Protein AF-D7RXG1-F1 (afdb_monomer_lite)

pLDDT: mean 76.02, std 11.36, range [53.75, 90.38]

Radius of gyration: 57.99 Å; chains: 1; bounding box: 92×68×123 Å

Sequence (97 aa):
ALDDYFSALLGEEVEVTDLEHELDLLAQELSSVEPEPEPEPEPEPEPEPEPEPEPEPEPEPEPELQMQYAESDSYQFRENYAPQLEAPNLEDVQRLL

Structure (mmCIF, N/CA/C/O backbone):
data_AF-D7RXG1-F1
#
_entry.id   AF-D7RXG1-F1
#
loop_
_atom_site.group_PDB
_atom_site.id
_atom_site.type_symbol
_atom_site.label_atom_id
_atom_site.label_alt_id
_atom_site.label_comp_id
_atom_site.label_asym_id
_atom_site.label_entity_id
_atom_site.label_seq_id
_atom_site.pdbx_PDB_ins_code
_atom_site.Cartn_x
_atom_site.Cartn_y
_atom_site.Cartn_z
_atom_site.occupancy
_atom_site.B_iso_or_equiv
_atom_site.auth_seq_id
_atom_site.auth_comp_id
_atom_site.auth_asym_id
_atom_site.auth_atom_id
_atom_site.pdbx_PDB_model_num
ATOM 1 N N . ALA A 1 1 ? 19.790 22.895 -59.244 1.00 66.56 1 ALA A N 1
ATOM 2 C CA . ALA A 1 1 ? 18.899 21.731 -59.035 1.00 66.56 1 ALA A CA 1
ATOM 3 C C . ALA A 1 1 ? 19.344 21.024 -57.764 1.00 66.56 1 ALA A C 1
ATOM 5 O O . ALA A 1 1 ? 20.470 21.268 -57.346 1.00 66.56 1 ALA A O 1
ATOM 6 N N . LEU A 1 2 ? 18.496 20.203 -57.137 1.00 77.06 2 LEU A N 1
ATOM 7 C CA . LEU A 1 2 ? 18.891 19.398 -55.970 1.00 77.06 2 LEU A CA 1
ATOM 8 C C . LEU A 1 2 ? 20.195 18.632 -56.276 1.00 77.06 2 LEU A C 1
ATOM 10 O O . LEU A 1 2 ? 21.103 18.598 -55.458 1.00 77.06 2 LEU A O 1
ATOM 14 N N . ASP A 1 3 ? 20.323 18.165 -57.517 1.00 71.56 3 ASP A N 1
ATOM 15 C CA . ASP A 1 3 ? 21.467 17.414 -58.037 1.00 71.56 3 ASP A CA 1
ATOM 16 C C . ASP A 1 3 ? 22.817 18.156 -57.969 1.00 71.56 3 ASP A C 1
ATOM 18 O O . ASP A 1 3 ? 23.838 17.524 -57.715 1.00 71.56 3 ASP A O 1
ATOM 22 N N . ASP A 1 4 ? 22.847 19.488 -58.118 1.00 78.25 4 ASP A N 1
ATOM 23 C CA . ASP A 1 4 ? 24.089 20.279 -57.968 1.00 78.25 4 ASP A CA 1
ATOM 24 C C . ASP A 1 4 ? 24.515 20.382 -56.502 1.00 78.25 4 ASP A C 1
ATOM 26 O O . 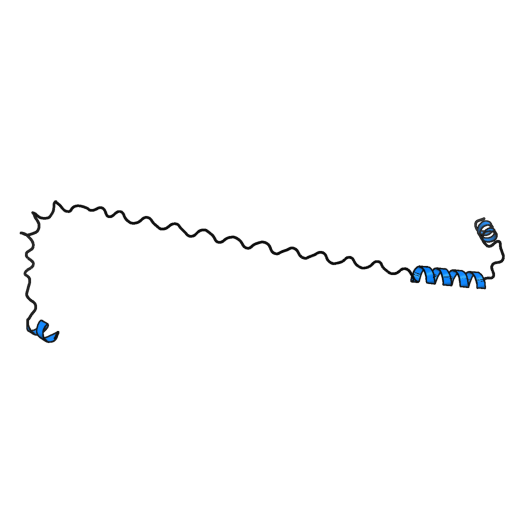ASP A 1 4 ? 25.702 20.407 -56.192 1.00 78.25 4 ASP A O 1
ATOM 30 N N . TYR A 1 5 ? 23.543 20.443 -55.589 1.00 81.06 5 TYR A N 1
ATOM 31 C CA . TYR A 1 5 ? 23.815 20.438 -54.155 1.00 81.06 5 TYR A CA 1
ATOM 32 C C . TYR A 1 5 ? 24.338 19.070 -53.716 1.00 81.06 5 TYR A C 1
ATOM 34 O O . TYR A 1 5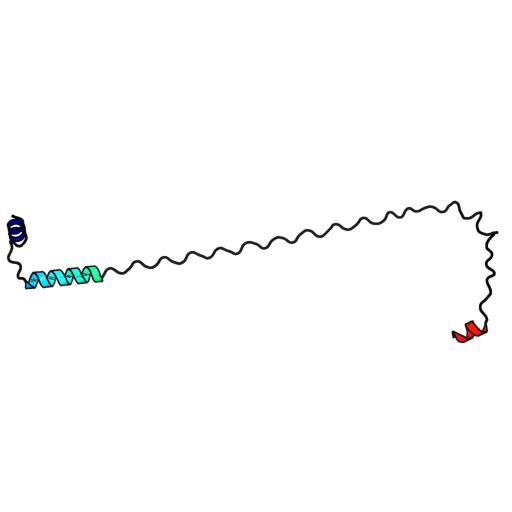 ? 25.334 19.012 -53.005 1.00 81.06 5 TYR A O 1
ATOM 42 N N . PHE A 1 6 ? 23.740 17.983 -54.213 1.00 70.88 6 PHE A N 1
ATOM 43 C CA . PHE A 1 6 ? 24.262 16.630 -54.007 1.00 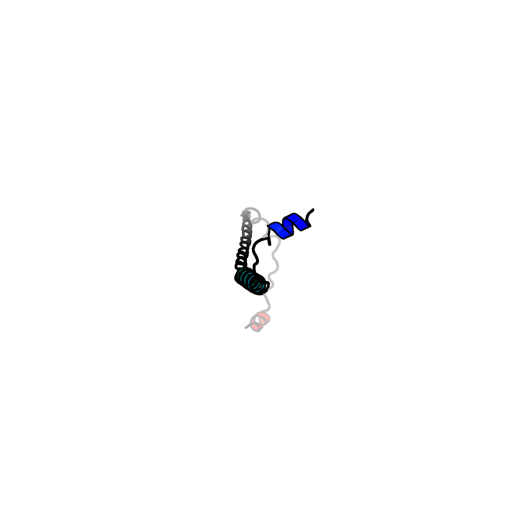70.88 6 PHE A CA 1
ATOM 44 C C . PHE A 1 6 ? 25.677 16.474 -54.569 1.00 70.88 6 PHE A C 1
ATOM 46 O O . PHE A 1 6 ? 26.541 15.949 -53.877 1.00 70.88 6 PHE A O 1
ATOM 53 N N . SER A 1 7 ? 25.943 16.999 -55.768 1.00 75.31 7 SER A N 1
ATOM 54 C CA . SER A 1 7 ? 27.267 16.921 -56.400 1.00 75.31 7 SER A CA 1
ATOM 55 C C . SER A 1 7 ? 28.326 17.790 -55.714 1.00 75.31 7 SER A C 1
ATOM 57 O O . SER A 1 7 ? 29.500 17.458 -55.779 1.00 75.31 7 SER A O 1
ATOM 59 N N . ALA A 1 8 ? 27.943 18.894 -55.064 1.00 75.69 8 ALA A N 1
ATOM 60 C CA . ALA A 1 8 ? 28.860 19.737 -54.294 1.00 75.69 8 ALA A CA 1
ATOM 61 C C . ALA A 1 8 ? 29.089 19.210 -52.868 1.00 75.69 8 ALA A C 1
ATOM 63 O O . ALA A 1 8 ? 30.180 19.370 -52.330 1.00 75.69 8 ALA A O 1
ATOM 64 N N . LEU A 1 9 ? 28.075 18.579 -52.266 1.00 72.94 9 LEU A N 1
ATOM 65 C CA . LEU A 1 9 ? 28.164 17.938 -50.953 1.00 72.94 9 LEU A CA 1
ATOM 66 C C . LEU A 1 9 ? 28.991 16.641 -51.014 1.00 72.94 9 LEU A C 1
ATOM 68 O O . LEU A 1 9 ? 29.781 16.396 -50.114 1.00 72.94 9 LEU A O 1
ATOM 72 N N . LEU A 1 10 ? 28.854 15.861 -52.095 1.00 69.31 10 LEU A N 1
ATOM 73 C CA . LEU A 1 10 ? 29.748 14.748 -52.461 1.00 69.31 10 LEU A CA 1
ATOM 74 C C . LEU A 1 10 ? 30.944 15.212 -53.325 1.00 69.31 10 LEU A C 1
ATOM 76 O O . LEU A 1 10 ? 31.613 14.396 -53.948 1.00 69.31 10 LEU A O 1
ATOM 80 N N . GLY A 1 11 ? 31.196 16.523 -53.421 1.00 61.06 11 GLY A N 1
ATOM 81 C CA . GLY A 1 11 ? 32.137 17.133 -54.376 1.00 61.06 11 GLY A CA 1
ATOM 82 C C . GLY A 1 11 ? 33.621 16.916 -54.082 1.00 61.06 11 GLY A C 1
ATOM 83 O O . GLY A 1 11 ? 34.473 17.499 -54.750 1.00 61.06 11 GLY A O 1
ATOM 84 N N . GLU A 1 12 ? 33.928 16.085 -53.098 1.00 64.88 12 GLU A N 1
ATOM 85 C CA . GLU A 1 12 ? 35.247 15.546 -52.817 1.00 64.88 12 GLU A CA 1
ATOM 86 C C . GLU A 1 12 ? 35.112 14.037 -53.028 1.00 64.88 12 GLU A C 1
ATOM 88 O O . GLU A 1 12 ? 34.187 13.431 -52.500 1.00 64.88 12 GLU A O 1
ATOM 93 N N . GLU A 1 13 ? 35.939 13.468 -53.902 1.00 63.16 13 GLU A N 1
ATOM 94 C CA . GLU A 1 13 ? 35.896 12.077 -54.370 1.00 63.16 13 GLU A CA 1
ATOM 95 C C . GLU A 1 13 ? 36.146 11.104 -53.205 1.00 63.16 13 GLU A C 1
ATOM 97 O O . GLU A 1 13 ? 37.228 10.550 -53.057 1.00 63.16 13 GLU A O 1
ATOM 102 N N . VAL A 1 14 ? 35.156 10.943 -52.330 1.00 61.56 14 VAL A N 1
ATOM 103 C CA . VAL A 1 14 ? 35.125 9.896 -51.316 1.00 61.56 14 VAL A CA 1
ATOM 104 C C . VAL A 1 14 ? 34.778 8.624 -52.075 1.00 61.56 14 VAL A C 1
ATOM 106 O O . VAL A 1 14 ? 33.695 8.516 -52.664 1.00 61.56 14 VAL A O 1
ATOM 109 N N . GLU A 1 15 ? 35.726 7.691 -52.148 1.00 65.44 15 GLU A N 1
ATOM 110 C CA . GLU A 1 15 ? 35.487 6.416 -52.809 1.00 65.44 15 GLU A CA 1
ATOM 111 C C . GLU A 1 15 ? 34.281 5.738 -52.142 1.00 65.44 15 GLU A C 1
ATOM 113 O O . GLU A 1 15 ? 34.074 5.828 -50.933 1.00 65.44 15 GLU A O 1
ATOM 118 N N . VAL A 1 16 ? 33.452 5.045 -52.927 1.00 64.94 16 VAL A N 1
ATOM 119 C CA . VAL A 1 16 ? 32.247 4.359 -52.416 1.00 64.94 16 VAL A CA 1
ATOM 120 C C . VAL A 1 16 ? 32.551 3.408 -51.249 1.00 64.94 16 VAL A C 1
ATOM 122 O O . VAL A 1 16 ? 31.688 3.158 -50.417 1.00 64.94 16 VAL A O 1
ATOM 125 N N . THR A 1 17 ? 33.793 2.932 -51.165 1.00 64.44 17 THR A N 1
ATOM 126 C CA . THR A 1 17 ? 34.337 2.103 -50.089 1.00 64.44 17 THR A CA 1
ATOM 127 C C . THR A 1 17 ? 34.498 2.846 -48.764 1.00 64.44 17 THR A C 1
ATOM 129 O O . THR A 1 17 ? 34.286 2.256 -47.707 1.00 64.44 17 THR A O 1
ATOM 132 N N . ASP A 1 18 ? 34.841 4.133 -48.802 1.00 76.75 18 ASP A N 1
ATOM 133 C CA . ASP A 1 18 ? 34.995 4.958 -47.602 1.00 76.75 18 ASP A CA 1
ATOM 134 C C . ASP A 1 18 ? 33.619 5.316 -47.017 1.00 76.75 18 ASP A C 1
ATOM 136 O O . ASP A 1 18 ? 33.429 5.275 -45.803 1.00 76.75 18 ASP A O 1
ATOM 140 N N . LEU A 1 19 ? 32.619 5.542 -47.880 1.00 77.81 19 LEU A N 1
ATOM 141 C CA . LEU A 1 19 ? 31.222 5.743 -47.468 1.00 77.81 19 LEU A CA 1
ATOM 142 C C . LEU A 1 19 ? 30.609 4.487 -46.835 1.00 77.81 19 LEU A C 1
ATOM 144 O O . LEU A 1 19 ? 29.872 4.586 -45.854 1.00 77.81 19 LEU A O 1
ATOM 148 N N . GLU A 1 20 ? 30.905 3.300 -47.371 1.00 79.31 20 GLU A N 1
ATOM 149 C CA . GLU A 1 20 ? 30.472 2.035 -46.764 1.00 79.31 20 GLU A CA 1
ATOM 150 C C . GLU A 1 20 ? 31.055 1.859 -45.354 1.00 79.31 20 GLU A C 1
ATOM 152 O O . GLU A 1 20 ? 30.355 1.396 -44.451 1.00 79.31 20 GLU A O 1
ATOM 157 N N . HIS A 1 21 ? 32.305 2.280 -45.141 1.00 82.62 21 HIS A N 1
ATOM 158 C CA . HIS A 1 21 ? 32.945 2.221 -43.831 1.00 82.62 21 HIS A CA 1
ATOM 159 C C . HIS A 1 21 ? 32.356 3.234 -42.836 1.00 82.62 21 HIS A C 1
ATOM 161 O O . HIS A 1 21 ? 32.125 2.889 -41.676 1.00 82.62 21 HIS A O 1
ATOM 167 N N . GLU A 1 22 ? 32.045 4.457 -43.276 1.00 84.94 22 GLU A N 1
ATOM 168 C CA . GLU A 1 22 ? 31.374 5.453 -42.427 1.00 84.94 22 GLU A CA 1
ATOM 169 C C . GLU A 1 22 ? 29.958 5.021 -42.013 1.00 84.94 22 GLU A C 1
ATOM 171 O O . GLU A 1 22 ? 29.548 5.253 -40.872 1.00 84.94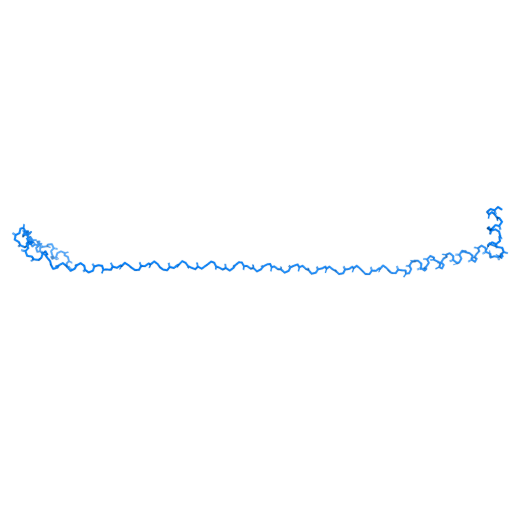 22 GLU A O 1
ATOM 176 N N . LEU A 1 23 ? 29.219 4.346 -42.900 1.00 86.38 23 LEU A N 1
ATOM 177 C CA . LEU A 1 23 ? 27.897 3.800 -42.576 1.00 86.38 23 LEU A CA 1
ATOM 178 C C . LEU A 1 23 ? 27.964 2.686 -41.523 1.00 86.38 23 LEU A C 1
ATOM 180 O O . LEU A 1 23 ? 27.097 2.631 -40.647 1.00 86.38 23 LEU A O 1
ATOM 184 N N . ASP A 1 24 ? 28.980 1.824 -41.584 1.00 86.25 24 ASP A N 1
ATOM 185 C CA . ASP A 1 24 ? 29.194 0.757 -40.599 1.00 86.25 24 ASP A CA 1
ATOM 186 C C . ASP A 1 24 ? 29.521 1.331 -39.209 1.00 86.25 24 ASP A C 1
ATOM 188 O O . ASP A 1 24 ? 28.942 0.916 -38.203 1.00 86.25 24 ASP A O 1
ATOM 192 N N . LEU A 1 25 ? 30.360 2.373 -39.154 1.00 85.31 25 LEU A N 1
ATOM 193 C CA . LEU A 1 25 ? 30.678 3.081 -37.909 1.00 85.31 25 LEU A CA 1
ATOM 194 C C . LEU A 1 25 ? 29.443 3.759 -37.290 1.00 85.31 25 LEU A C 1
ATOM 196 O O . LEU A 1 25 ? 29.235 3.664 -36.079 1.00 85.31 25 LEU A O 1
ATOM 200 N N . LEU A 1 26 ? 28.584 4.377 -38.107 1.00 86.88 26 LEU A N 1
ATOM 201 C CA . LEU A 1 26 ? 27.309 4.950 -37.652 1.00 86.88 26 LEU A CA 1
ATOM 202 C C . LEU A 1 26 ? 26.341 3.880 -37.129 1.00 86.88 26 LEU A C 1
ATOM 204 O O . LEU A 1 26 ? 25.663 4.087 -36.119 1.00 86.88 26 LEU A O 1
ATOM 208 N N . ALA A 1 27 ? 26.278 2.728 -37.800 1.00 86.69 27 ALA A N 1
ATOM 209 C CA . ALA A 1 27 ? 25.446 1.611 -37.367 1.00 86.69 27 ALA A CA 1
ATOM 210 C C . ALA A 1 27 ? 25.923 1.042 -36.019 1.00 86.69 27 ALA A C 1
ATOM 212 O O . ALA A 1 27 ? 25.103 0.761 -35.139 1.00 86.69 27 ALA A O 1
ATOM 213 N N . GLN A 1 28 ? 27.240 0.928 -35.832 1.00 84.56 28 GLN A N 1
ATOM 214 C CA . GLN A 1 28 ? 27.859 0.513 -34.574 1.00 84.56 28 GLN A CA 1
ATOM 215 C C . GLN A 1 28 ? 27.554 1.503 -33.438 1.00 84.56 28 GLN A C 1
ATOM 217 O O . GLN A 1 28 ? 27.215 1.075 -32.333 1.00 84.56 28 GLN A O 1
ATOM 222 N N . GLU A 1 29 ? 27.634 2.811 -33.702 1.00 86.25 29 GLU A N 1
ATOM 223 C CA . GLU A 1 29 ? 27.349 3.857 -32.713 1.00 86.25 29 GLU A CA 1
ATOM 224 C C . GLU A 1 29 ? 25.893 3.782 -32.229 1.00 86.25 29 GLU A C 1
ATOM 226 O O . GLU A 1 29 ? 25.647 3.733 -31.022 1.00 86.25 29 GLU A O 1
ATOM 231 N N . LEU A 1 30 ? 24.933 3.636 -33.149 1.00 83.56 30 LEU A N 1
ATOM 232 C CA . LEU A 1 30 ? 23.516 3.456 -32.804 1.00 83.56 30 LEU A CA 1
ATOM 233 C C . LEU A 1 30 ? 23.244 2.143 -32.061 1.00 83.56 30 LEU A C 1
ATOM 235 O O . LEU A 1 30 ? 22.410 2.109 -31.158 1.00 83.56 30 LEU A O 1
ATOM 239 N N . SER A 1 31 ? 23.953 1.069 -32.410 1.00 82.62 31 SER A N 1
ATOM 240 C CA . SER A 1 31 ? 23.830 -0.224 -31.728 1.00 82.62 31 SER A CA 1
ATOM 241 C C . SER A 1 31 ? 24.434 -0.224 -30.320 1.00 82.62 31 SER A C 1
ATOM 243 O O . SER A 1 31 ? 24.114 -1.115 -29.534 1.00 82.62 31 SER A O 1
ATOM 245 N N . SER A 1 32 ? 25.326 0.718 -30.008 1.00 82.25 32 SER A N 1
ATOM 246 C CA . SER A 1 32 ? 26.003 0.802 -28.708 1.00 82.25 32 SER A CA 1
ATOM 247 C C . SER A 1 32 ? 25.200 1.544 -27.635 1.00 82.25 32 SER A C 1
ATOM 249 O O . SER A 1 32 ? 25.602 1.554 -26.473 1.00 82.25 32 SER A O 1
ATOM 251 N N . VAL A 1 33 ? 24.065 2.146 -28.007 1.00 83.19 33 VAL A N 1
ATOM 252 C CA . VAL A 1 33 ? 23.153 2.801 -27.066 1.00 83.19 33 VAL A CA 1
ATOM 253 C C . VAL A 1 33 ? 22.463 1.724 -26.229 1.00 83.19 33 VAL A C 1
ATOM 255 O O . VAL A 1 33 ? 21.529 1.062 -26.682 1.00 83.19 33 VAL A O 1
ATOM 258 N N . GLU A 1 34 ? 22.958 1.523 -25.009 1.00 81.81 34 GLU A N 1
ATOM 259 C CA . GLU A 1 34 ? 22.317 0.657 -24.021 1.00 81.81 34 GLU A CA 1
ATOM 260 C C . GLU A 1 34 ? 20.918 1.214 -23.699 1.00 81.81 34 GLU A C 1
ATOM 262 O O . GLU A 1 34 ? 20.772 2.433 -23.546 1.00 81.81 34 GLU A O 1
ATOM 267 N N . PRO A 1 35 ? 19.871 0.371 -23.629 1.00 81.56 35 PRO A N 1
ATOM 268 C CA . PRO A 1 35 ? 18.570 0.828 -23.162 1.00 81.56 35 PRO A CA 1
ATOM 269 C C . PRO A 1 35 ? 18.694 1.366 -21.731 1.00 81.56 35 PRO A C 1
ATOM 271 O O . PRO A 1 35 ? 19.427 0.808 -20.916 1.00 81.56 35 PRO A O 1
ATOM 274 N N . GLU A 1 36 ? 17.968 2.443 -21.416 1.00 84.44 36 GLU A N 1
ATOM 275 C CA . GLU A 1 36 ? 17.863 2.902 -20.030 1.00 84.44 36 GLU A CA 1
ATOM 276 C C . GLU A 1 36 ? 17.333 1.755 -19.147 1.00 84.44 36 GLU A C 1
ATOM 278 O O . GLU A 1 36 ? 16.473 0.988 -19.598 1.00 84.44 36 GLU A O 1
ATOM 283 N N . PRO A 1 37 ? 17.837 1.604 -17.907 1.00 85.25 37 PRO A N 1
ATOM 284 C CA . PRO A 1 37 ? 17.320 0.596 -16.994 1.00 85.25 37 PRO A CA 1
ATOM 285 C C . PRO A 1 37 ? 15.822 0.823 -16.762 1.00 85.25 37 PRO A C 1
ATOM 287 O O . PRO A 1 37 ? 15.376 1.964 -16.622 1.00 85.25 37 PRO A O 1
ATOM 290 N N . GLU A 1 38 ? 15.044 -0.263 -16.714 1.00 88.19 38 GLU A N 1
ATOM 291 C CA . GLU A 1 38 ? 13.629 -0.172 -16.352 1.00 88.19 38 GLU A CA 1
ATOM 292 C C . GLU A 1 38 ? 13.490 0.492 -14.969 1.00 88.19 38 GLU A C 1
ATOM 294 O O . GLU A 1 38 ? 14.295 0.212 -14.073 1.00 88.19 38 GLU A O 1
ATOM 299 N N . PRO A 1 39 ? 12.499 1.382 -14.775 1.00 86.56 39 PRO A N 1
ATOM 300 C CA . PRO A 1 39 ? 12.248 1.970 -13.468 1.00 86.56 39 PRO A CA 1
ATOM 301 C C . PRO A 1 39 ? 11.940 0.865 -12.450 1.00 86.56 39 PRO A C 1
ATOM 303 O O . PRO A 1 39 ? 11.192 -0.068 -12.744 1.00 86.56 39 PRO A O 1
ATOM 306 N N . GLU A 1 40 ? 12.514 0.974 -11.249 1.00 90.12 40 GLU A N 1
ATOM 307 C CA . GLU A 1 40 ? 12.200 0.050 -10.159 1.00 90.12 40 GLU A CA 1
ATOM 308 C C . GLU A 1 40 ? 10.690 0.081 -9.855 1.00 90.12 40 GLU A C 1
ATOM 310 O O . GLU A 1 40 ? 10.075 1.152 -9.911 1.00 90.12 40 GLU A O 1
ATOM 315 N N . PRO A 1 41 ? 10.069 -1.072 -9.542 1.00 87.94 41 PRO A N 1
ATOM 316 C CA . PRO A 1 41 ? 8.664 -1.110 -9.160 1.00 87.94 41 PRO A CA 1
ATOM 317 C C . PRO A 1 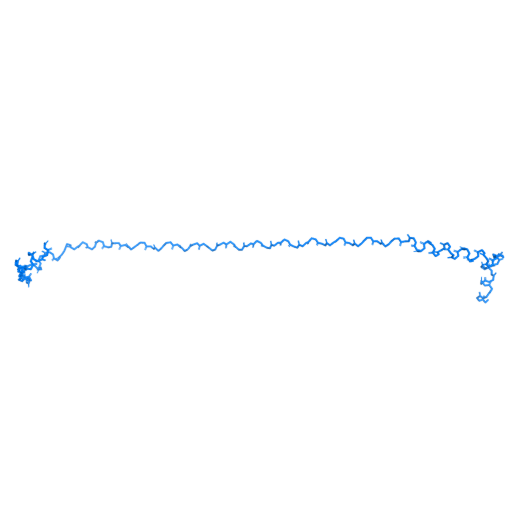41 ? 8.431 -0.261 -7.905 1.00 87.94 41 PRO A C 1
ATOM 319 O O . PRO A 1 41 ? 9.201 -0.329 -6.946 1.00 87.94 41 PRO A O 1
ATOM 322 N N . GLU A 1 42 ? 7.355 0.529 -7.905 1.00 89.81 42 GLU A N 1
ATOM 323 C CA . GLU A 1 42 ? 6.945 1.279 -6.718 1.00 89.81 42 GLU A CA 1
ATOM 324 C C . GLU A 1 42 ? 6.648 0.314 -5.552 1.00 89.81 42 GLU A C 1
ATOM 326 O O . GLU A 1 42 ? 6.116 -0.779 -5.780 1.00 89.81 42 GLU A O 1
ATOM 331 N N . PRO A 1 43 ? 6.986 0.687 -4.303 1.00 88.69 43 PRO A N 1
ATOM 332 C CA . PRO A 1 43 ? 6.662 -0.128 -3.140 1.00 88.69 43 PRO A CA 1
ATOM 333 C C . PRO A 1 43 ? 5.144 -0.316 -3.024 1.00 88.69 43 PRO A C 1
ATOM 335 O O . PRO A 1 43 ? 4.375 0.631 -3.199 1.00 88.69 43 PRO A O 1
ATOM 338 N N . GLU A 1 44 ? 4.714 -1.538 -2.706 1.00 90.12 44 GLU A N 1
ATOM 339 C CA . GLU A 1 44 ? 3.303 -1.814 -2.430 1.00 90.12 44 GLU A CA 1
ATOM 340 C C . GLU A 1 44 ? 2.816 -0.974 -1.231 1.00 90.12 44 GLU A C 1
ATOM 342 O O . GLU A 1 44 ? 3.575 -0.768 -0.277 1.00 90.12 44 GLU A O 1
ATOM 347 N N . PRO A 1 45 ? 1.565 -0.478 -1.258 1.00 89.25 45 PRO A N 1
ATOM 348 C CA . PRO A 1 45 ? 0.995 0.252 -0.133 1.00 89.25 45 PRO A CA 1
ATOM 349 C C . PRO A 1 45 ? 0.959 -0.632 1.119 1.00 89.25 45 PRO A C 1
ATOM 351 O O . PRO A 1 45 ? 0.578 -1.801 1.057 1.00 89.25 45 PRO A O 1
ATOM 354 N N . GLU A 1 46 ? 1.338 -0.063 2.266 1.00 90.38 46 GLU A N 1
ATOM 355 C CA . GLU A 1 46 ? 1.216 -0.752 3.551 1.00 90.38 46 GLU A CA 1
ATOM 356 C C . GLU A 1 46 ? -0.259 -1.096 3.841 1.00 90.38 46 GLU A C 1
ATOM 358 O O . GLU A 1 46 ? -1.153 -0.314 3.496 1.00 90.38 46 GLU A O 1
ATOM 363 N N . PRO A 1 47 ? -0.539 -2.257 4.464 1.00 89.25 47 PRO A N 1
ATOM 364 C CA . PRO A 1 47 ? -1.895 -2.627 4.849 1.00 89.25 47 PRO A CA 1
ATOM 365 C C . PRO A 1 47 ? -2.486 -1.592 5.814 1.00 89.25 47 PRO A C 1
ATOM 367 O O . PRO A 1 47 ? -1.814 -1.132 6.738 1.00 89.25 47 PRO A O 1
ATOM 370 N N . GLU A 1 48 ? -3.758 -1.241 5.613 1.00 89.75 48 GLU A N 1
ATOM 371 C CA . GLU A 1 48 ? -4.480 -0.372 6.543 1.00 89.75 48 GLU A CA 1
ATOM 372 C C . GLU A 1 48 ? -4.543 -1.012 7.944 1.00 89.75 48 GLU A C 1
ATOM 374 O O . GLU A 1 48 ? -4.674 -2.237 8.056 1.00 89.75 48 GLU A O 1
ATOM 379 N N . PRO A 1 49 ? -4.448 -0.211 9.024 1.00 88.94 49 PRO A N 1
ATOM 380 C CA . PRO A 1 49 ? -4.567 -0.719 10.385 1.00 88.94 49 PRO A CA 1
ATOM 381 C C . PRO A 1 49 ? -5.938 -1.370 10.600 1.00 88.94 49 PRO A C 1
ATOM 383 O O . PRO A 1 49 ? -6.965 -0.841 10.172 1.00 88.94 49 PRO A O 1
ATOM 386 N N . GLU A 1 50 ? -5.956 -2.511 11.292 1.00 89.81 50 GLU A N 1
ATOM 387 C CA . GLU A 1 50 ? -7.208 -3.155 11.687 1.00 89.81 50 GLU A CA 1
ATOM 388 C C . GLU A 1 50 ? -8.042 -2.214 12.582 1.00 89.81 50 GLU A C 1
ATOM 390 O O . GLU A 1 50 ? -7.474 -1.470 13.390 1.00 89.81 50 GLU A O 1
ATOM 395 N N . PRO A 1 51 ? -9.383 -2.224 12.451 1.00 88.75 51 PRO A N 1
ATOM 396 C CA . PRO A 1 51 ? -10.255 -1.423 13.301 1.00 88.75 51 PRO A CA 1
ATOM 397 C C . PRO A 1 51 ? -10.071 -1.801 14.776 1.00 88.75 51 PRO A C 1
ATOM 399 O O . PRO A 1 51 ? -9.986 -2.981 15.120 1.00 88.75 51 PRO A O 1
ATOM 402 N N . GLU A 1 52 ? -10.034 -0.796 15.654 1.00 89.25 52 GLU A N 1
ATOM 403 C CA . GLU A 1 52 ? -9.998 -1.032 17.097 1.00 89.25 52 GLU A CA 1
ATOM 404 C C . GLU A 1 52 ? -11.251 -1.808 17.549 1.00 89.25 52 GLU A C 1
ATOM 406 O O . GLU A 1 52 ? -12.344 -1.576 17.020 1.00 89.25 52 GLU A O 1
ATOM 411 N N . PRO A 1 53 ? -11.117 -2.733 18.519 1.00 87.81 53 PRO A N 1
ATOM 412 C CA . PRO A 1 53 ? -12.255 -3.461 19.063 1.00 87.81 53 PRO A CA 1
ATOM 413 C C . PRO A 1 53 ? -13.272 -2.491 19.674 1.00 87.81 53 PRO A C 1
ATOM 415 O O . PRO A 1 53 ? -12.905 -1.542 20.369 1.00 87.81 53 PRO A O 1
ATOM 418 N N . GLU A 1 54 ? -14.559 -2.743 19.430 1.00 89.25 54 GLU A N 1
ATOM 419 C CA . GLU A 1 54 ? -15.632 -1.965 20.049 1.00 89.25 54 GLU A CA 1
ATOM 420 C C . GLU A 1 54 ? -15.567 -2.070 21.586 1.00 89.25 54 GLU A C 1
ATOM 422 O O . GLU A 1 54 ? -15.221 -3.132 22.118 1.00 89.25 54 GLU A O 1
ATOM 427 N N . PRO A 1 55 ? -15.888 -0.985 22.317 1.00 87.69 55 PRO A N 1
ATOM 428 C CA . PRO A 1 55 ? -15.904 -1.001 23.774 1.00 87.69 55 PRO A CA 1
ATOM 429 C C . PRO A 1 55 ? -16.912 -2.030 24.296 1.00 87.69 55 PRO A C 1
ATOM 431 O O . PRO A 1 55 ? -18.028 -2.139 23.786 1.00 87.69 55 PRO A O 1
ATOM 434 N N . GLU A 1 56 ? -16.528 -2.769 25.340 1.00 88.62 56 GLU A N 1
ATOM 435 C CA . GLU A 1 56 ? -17.445 -3.689 26.012 1.00 88.62 56 GLU A CA 1
ATOM 436 C C . GLU A 1 56 ? -18.658 -2.931 26.587 1.00 88.62 56 GLU A C 1
ATOM 438 O O . GLU A 1 56 ? -18.516 -1.792 27.048 1.00 88.62 56 GLU A O 1
ATOM 443 N N . PRO A 1 57 ? -19.857 -3.542 26.568 1.00 86.81 57 PRO A N 1
ATOM 444 C CA . PRO A 1 57 ? -21.052 -2.939 27.146 1.00 86.81 57 PRO A CA 1
ATOM 445 C C . PRO A 1 57 ? -20.862 -2.671 28.644 1.00 86.81 57 PRO A C 1
ATOM 447 O O . PRO A 1 57 ? -20.315 -3.502 29.371 1.00 86.81 57 PRO A O 1
ATOM 450 N N . GLU A 1 58 ? -21.342 -1.517 29.116 1.00 87.62 58 GLU A N 1
ATOM 451 C CA . GLU A 1 58 ? -21.327 -1.195 30.544 1.00 87.62 58 GLU A CA 1
ATOM 452 C C . GLU A 1 58 ? -22.151 -2.223 31.345 1.00 87.62 58 GLU A C 1
ATOM 454 O O . GLU A 1 58 ? -23.196 -2.683 30.870 1.00 87.62 58 GLU A O 1
ATOM 459 N N . PRO A 1 59 ? -21.703 -2.592 32.560 1.00 85.31 59 PRO A N 1
ATOM 460 C CA . PRO A 1 59 ? -22.443 -3.509 33.416 1.00 85.31 59 PRO A CA 1
ATOM 461 C C . PRO A 1 59 ? -23.827 -2.941 33.753 1.00 85.31 59 PRO A C 1
ATOM 463 O O . PRO A 1 59 ? -23.971 -1.757 34.061 1.00 85.31 59 PRO A O 1
ATOM 466 N N . GLU A 1 60 ? -24.850 -3.798 33.717 1.00 86.50 60 GLU A N 1
ATOM 467 C CA . GLU A 1 60 ? -26.204 -3.415 34.117 1.00 86.50 60 GLU A CA 1
ATOM 468 C C . GLU A 1 60 ? -26.240 -2.954 35.588 1.00 86.50 60 GLU A C 1
ATOM 470 O O . GLU A 1 60 ? -25.511 -3.497 36.427 1.00 86.50 60 GLU A O 1
ATOM 475 N N . PRO A 1 61 ? -27.087 -1.964 35.928 1.00 84.62 61 PRO A N 1
ATOM 476 C CA . PRO A 1 61 ? -27.226 -1.491 37.299 1.00 84.62 61 PRO A CA 1
ATOM 477 C C . PRO A 1 61 ? -27.728 -2.613 38.215 1.00 84.62 61 PRO A C 1
ATOM 479 O O . PRO A 1 61 ? -28.688 -3.315 37.891 1.00 84.62 61 PRO A O 1
ATOM 482 N N . GLU A 1 62 ? -27.105 -2.758 39.387 1.00 82.69 62 GLU A N 1
ATOM 483 C CA . GLU A 1 62 ? -27.579 -3.699 40.400 1.00 82.69 62 GLU A CA 1
ATOM 484 C C . GLU A 1 62 ? -29.007 -3.337 40.849 1.00 82.69 62 GLU A C 1
ATOM 486 O O . GLU A 1 62 ? -29.334 -2.155 41.007 1.00 82.69 62 GLU A O 1
ATOM 491 N N . PRO A 1 63 ? -29.880 -4.334 41.076 1.00 80.50 63 PRO A N 1
ATOM 492 C CA . PRO A 1 63 ? -31.226 -4.079 41.560 1.00 80.50 63 PRO A CA 1
ATOM 493 C C . PRO A 1 63 ? -31.178 -3.435 42.949 1.00 80.50 63 PRO A C 1
ATOM 495 O O . PRO A 1 63 ? -30.627 -4.006 43.893 1.00 80.50 63 PRO A O 1
ATOM 498 N N . GLU A 1 64 ? -31.812 -2.269 43.101 1.00 76.94 64 GLU A N 1
ATOM 499 C CA . GLU A 1 64 ? -32.021 -1.669 44.415 1.00 76.94 64 GLU A CA 1
ATOM 500 C C . GLU A 1 64 ? -32.913 -2.596 45.245 1.00 76.94 64 GLU A C 1
ATOM 502 O O . GLU A 1 64 ? -34.122 -2.713 45.019 1.00 76.94 64 GLU A O 1
ATOM 507 N N . LEU A 1 65 ? -32.305 -3.272 46.222 1.00 77.19 65 LEU A N 1
ATOM 508 C CA . LEU A 1 65 ? -33.029 -3.999 47.253 1.00 77.19 65 LEU A CA 1
ATOM 509 C C . LEU A 1 65 ? -33.824 -2.981 48.071 1.00 77.19 65 LEU A C 1
ATOM 511 O O . LEU A 1 65 ? -33.343 -2.433 49.065 1.00 77.19 65 LEU A O 1
ATOM 515 N N . GLN A 1 66 ? -35.064 -2.730 47.653 1.00 69.69 66 GLN A N 1
ATOM 516 C CA . GLN A 1 66 ? -36.055 -2.092 48.499 1.00 69.69 66 GLN A CA 1
ATOM 517 C C . GLN A 1 66 ? -36.264 -3.030 49.683 1.00 69.69 66 GLN A C 1
ATOM 519 O O . GLN A 1 66 ? -37.015 -4.002 49.607 1.00 69.69 66 GLN A O 1
ATOM 524 N N . MET A 1 67 ? -35.537 -2.756 50.768 1.00 62.75 67 MET A N 1
ATOM 525 C CA . MET A 1 67 ? -35.793 -3.264 52.107 1.00 62.75 67 MET A CA 1
ATOM 526 C C . MET A 1 67 ? -37.194 -2.791 52.485 1.00 62.75 67 MET A C 1
ATOM 528 O O . MET A 1 67 ? -37.380 -1.782 53.162 1.00 62.75 67 MET A O 1
ATOM 532 N N . GLN A 1 68 ? -38.202 -3.479 51.961 1.00 55.75 68 GLN A N 1
ATOM 533 C CA . GLN A 1 68 ? -39.577 -3.310 52.358 1.00 55.75 68 GLN A CA 1
ATOM 534 C C . GLN A 1 68 ? -39.625 -3.916 53.752 1.00 55.75 68 GLN A C 1
ATOM 536 O O . GLN A 1 68 ? -39.772 -5.125 53.920 1.00 55.75 68 GLN A O 1
ATOM 541 N N . TYR A 1 69 ? -39.347 -3.070 54.746 1.00 57.78 69 TYR A N 1
ATOM 542 C CA . TYR A 1 69 ? -39.533 -3.373 56.151 1.00 57.78 69 TYR A CA 1
ATOM 543 C C . TYR A 1 69 ? -40.966 -3.873 56.288 1.00 57.78 69 TYR A C 1
ATOM 545 O O . TYR A 1 69 ? -41.911 -3.089 56.351 1.00 57.78 69 TYR A O 1
ATOM 553 N N . ALA A 1 70 ? -41.136 -5.191 56.299 1.00 61.19 70 ALA A N 1
ATOM 554 C CA . ALA A 1 70 ? -42.377 -5.842 56.660 1.00 61.19 70 ALA A CA 1
ATOM 555 C C . ALA A 1 70 ? -42.580 -5.695 58.178 1.00 61.19 70 ALA A C 1
ATOM 557 O O . ALA A 1 70 ? -42.786 -6.666 58.898 1.00 61.19 70 ALA A O 1
ATOM 558 N N . GLU A 1 71 ? -42.515 -4.468 58.689 1.00 59.12 71 GLU A N 1
ATOM 559 C CA . GLU A 1 71 ? -43.069 -4.090 59.979 1.00 59.12 71 GLU A CA 1
ATOM 560 C C . GLU A 1 71 ? -44.539 -3.735 59.763 1.00 59.12 71 GLU A C 1
ATOM 562 O O . GLU A 1 71 ? -44.929 -2.586 59.933 1.00 59.12 71 GLU A O 1
ATOM 567 N N . SER A 1 72 ? -45.370 -4.685 59.320 1.00 56.41 72 SER A N 1
ATOM 568 C CA . SER A 1 72 ? -46.835 -4.503 59.370 1.00 56.41 72 SER A CA 1
ATOM 569 C C . SER A 1 72 ? -47.663 -5.790 59.336 1.00 56.41 72 SER A C 1
ATOM 571 O O . SER A 1 72 ? -48.748 -5.783 59.904 1.00 56.41 72 SER A O 1
ATOM 573 N N . ASP A 1 73 ? -47.182 -6.916 58.795 1.00 56.12 73 ASP A N 1
ATOM 574 C CA . ASP A 1 73 ? -48.022 -8.132 58.687 1.00 56.12 73 ASP A CA 1
ATOM 575 C C . ASP A 1 73 ? -47.789 -9.198 59.775 1.00 56.12 73 ASP A C 1
ATOM 577 O O . ASP A 1 73 ? -48.302 -10.316 59.695 1.00 56.12 73 ASP A O 1
ATOM 581 N N . SER A 1 74 ? -47.071 -8.874 60.855 1.00 58.91 74 SER A N 1
ATOM 582 C CA . SER A 1 74 ? -46.814 -9.832 61.945 1.00 58.91 74 SER A CA 1
ATOM 583 C C . SER A 1 74 ? -47.900 -9.912 63.029 1.00 58.91 74 SER A C 1
ATOM 585 O O . SER A 1 74 ? -47.750 -10.707 63.955 1.00 58.91 74 SER A O 1
ATOM 587 N N . TYR A 1 75 ? -49.024 -9.189 62.914 1.00 55.28 75 TYR A N 1
ATOM 588 C CA . TYR A 1 75 ? -50.088 -9.226 63.937 1.00 55.28 75 TYR A CA 1
ATOM 589 C C . TYR A 1 75 ? -51.464 -9.713 63.475 1.00 55.28 75 TYR A C 1
ATOM 591 O O . TYR A 1 75 ? -52.399 -9.658 64.270 1.00 55.28 75 TYR A O 1
ATOM 599 N N . GLN A 1 76 ? -51.625 -10.224 62.249 1.00 58.16 76 GLN A N 1
ATOM 600 C CA . GLN A 1 76 ? -52.928 -10.762 61.809 1.00 58.16 76 GLN A CA 1
ATOM 601 C C . GLN A 1 76 ? -52.885 -12.152 61.156 1.00 58.16 76 GLN A C 1
ATOM 603 O O . GLN A 1 76 ? -53.939 -12.728 60.899 1.00 58.16 76 GLN A O 1
ATOM 608 N N . PHE A 1 77 ? -51.713 -12.756 60.937 1.00 53.75 77 PHE A N 1
ATOM 609 C CA . PHE A 1 77 ? -51.651 -14.003 60.162 1.00 53.75 77 PHE A CA 1
ATOM 610 C C . PHE A 1 77 ? -51.608 -15.311 60.979 1.00 53.75 77 PHE A C 1
ATOM 612 O O . PHE A 1 77 ? -51.733 -16.387 60.401 1.00 53.75 77 PHE A O 1
ATOM 619 N N . ARG A 1 78 ? -51.496 -15.286 62.316 1.00 58.66 78 ARG A N 1
ATOM 620 C CA . ARG A 1 78 ? -51.342 -16.534 63.101 1.00 58.66 78 ARG A CA 1
ATOM 621 C C . ARG A 1 78 ? -52.587 -17.079 63.801 1.00 58.66 78 ARG A C 1
ATOM 623 O O . ARG A 1 78 ? -52.456 -18.053 64.531 1.00 58.66 78 ARG A O 1
ATOM 630 N N . GLU A 1 79 ? -53.773 -16.521 63.562 1.00 56.03 79 GLU A N 1
ATOM 631 C CA . GLU A 1 79 ? -55.016 -17.101 64.109 1.00 56.03 79 GLU A CA 1
ATOM 632 C C . GLU A 1 79 ? -55.893 -17.813 63.065 1.00 56.03 79 GLU A C 1
ATOM 634 O O . GLU A 1 79 ? -56.725 -18.629 63.442 1.00 56.03 79 GLU A O 1
ATOM 639 N N . ASN A 1 80 ? -55.674 -17.600 61.759 1.00 60.72 80 ASN A N 1
ATOM 640 C CA . ASN A 1 80 ? -56.550 -18.155 60.709 1.00 60.72 80 ASN A CA 1
ATOM 641 C C . ASN A 1 80 ? -55.935 -19.266 59.844 1.00 60.72 80 ASN A C 1
ATOM 643 O O . ASN A 1 80 ? -56.639 -19.861 59.033 1.00 60.72 80 ASN A O 1
ATOM 647 N N . TYR A 1 81 ? -54.657 -19.597 60.033 1.00 61.00 81 TYR A N 1
ATOM 648 C CA . TYR A 1 81 ? -54.024 -20.742 59.379 1.00 61.00 81 TYR A CA 1
ATOM 649 C C . TYR A 1 81 ? -53.173 -21.504 60.390 1.00 61.00 81 TYR A C 1
ATOM 651 O O . TYR A 1 81 ? -51.959 -21.336 60.468 1.00 61.00 81 TYR A O 1
ATOM 659 N N . ALA A 1 82 ? -53.816 -22.376 61.160 1.00 58.25 82 ALA A N 1
ATOM 660 C CA . ALA A 1 82 ? -53.143 -23.574 61.632 1.00 58.25 82 ALA A CA 1
ATOM 661 C C . ALA A 1 82 ? -53.332 -24.642 60.542 1.00 58.25 82 ALA A C 1
ATOM 663 O O . ALA A 1 82 ? -54.359 -25.327 60.553 1.00 58.25 82 ALA A O 1
ATOM 664 N N . PRO A 1 83 ? -52.417 -24.794 59.558 1.00 59.84 83 PRO A N 1
ATOM 665 C CA . PRO A 1 83 ? -52.387 -26.042 58.818 1.00 59.84 83 PRO A CA 1
ATOM 666 C C . PRO A 1 83 ? -52.157 -27.128 59.867 1.00 59.84 83 PRO A C 1
ATOM 668 O O . PRO A 1 83 ? -51.232 -27.034 60.675 1.00 59.84 83 PRO A O 1
ATOM 671 N N . GLN A 1 84 ? -53.056 -28.105 59.925 1.00 59.06 84 GLN A N 1
ATOM 672 C CA . GLN A 1 84 ? -52.869 -29.295 60.741 1.00 59.06 84 GLN A CA 1
ATOM 673 C C . GLN A 1 84 ? -51.557 -29.921 60.262 1.00 59.06 84 GLN A C 1
ATOM 675 O O . GLN A 1 84 ? -51.515 -30.501 59.182 1.00 59.06 84 GLN A O 1
ATOM 680 N N . LEU A 1 85 ? -50.460 -29.695 60.991 1.00 62.19 85 LEU A N 1
ATOM 681 C CA . LEU A 1 85 ? -49.182 -30.337 60.719 1.00 62.19 85 LEU A CA 1
ATOM 682 C C . LEU A 1 85 ? -49.382 -31.816 61.036 1.00 62.19 85 LEU A C 1
ATOM 684 O O . LEU A 1 85 ? -49.204 -32.249 62.173 1.00 62.19 85 LEU A O 1
ATOM 688 N N . GLU A 1 86 ? -49.844 -32.570 60.047 1.00 67.00 86 GLU A N 1
ATOM 689 C CA . GLU A 1 86 ? -49.908 -34.016 60.126 1.00 67.00 86 GLU A CA 1
ATOM 690 C C . GLU A 1 86 ? -48.461 -34.504 60.135 1.00 67.00 86 GLU A C 1
ATOM 692 O O . GLU A 1 86 ? -47.720 -34.344 59.163 1.00 67.00 86 GLU A O 1
ATOM 697 N N . ALA A 1 87 ? -48.012 -34.976 61.298 1.00 72.69 87 ALA A N 1
ATOM 698 C CA . ALA A 1 87 ? -46.675 -35.524 61.427 1.00 72.69 87 ALA A CA 1
ATOM 699 C C . ALA A 1 87 ? -46.526 -36.671 60.410 1.00 72.69 87 ALA A C 1
ATOM 701 O O . ALA A 1 87 ? -47.433 -37.504 60.319 1.00 72.69 87 ALA A O 1
ATOM 702 N N . PRO A 1 88 ? -45.420 -36.728 59.643 1.00 75.19 88 PRO A N 1
ATOM 703 C CA . PRO A 1 88 ? -45.215 -37.804 58.683 1.00 75.19 88 PRO A CA 1
ATOM 704 C C . PRO A 1 88 ? -45.272 -39.155 59.402 1.00 75.19 88 PRO A C 1
ATOM 706 O O . PRO A 1 88 ? -44.844 -39.274 60.556 1.00 75.19 88 PRO A O 1
ATOM 709 N N . ASN A 1 89 ? -45.810 -40.174 58.729 1.00 77.19 89 ASN A N 1
ATOM 710 C CA . ASN A 1 89 ? -45.889 -41.509 59.303 1.00 77.19 89 ASN A CA 1
ATOM 711 C C . ASN A 1 89 ? -44.472 -41.993 59.669 1.00 77.19 89 ASN A C 1
ATOM 713 O O . ASN A 1 89 ? -43.534 -41.875 58.881 1.00 77.19 89 ASN A O 1
ATOM 717 N N . LEU A 1 90 ? -44.301 -42.522 60.883 1.00 76.88 90 LEU A N 1
ATOM 718 C CA . LEU A 1 90 ? -42.984 -42.927 61.383 1.00 76.88 90 LEU A CA 1
ATOM 719 C C . LEU A 1 90 ? -42.350 -44.060 60.560 1.00 76.88 90 LEU A C 1
ATOM 721 O O . LEU A 1 90 ? -41.124 -44.152 60.520 1.00 76.88 90 LEU A O 1
ATOM 725 N N . GLU A 1 91 ? -43.140 -44.890 59.877 1.00 78.69 91 GLU A N 1
ATOM 726 C CA . GLU A 1 91 ? -42.613 -45.901 58.952 1.00 78.69 91 GLU A CA 1
ATOM 727 C C . GLU A 1 91 ? -42.024 -45.269 57.690 1.00 78.69 91 GLU A C 1
ATOM 729 O O . GLU A 1 91 ? -41.011 -45.760 57.192 1.00 78.69 91 GLU A O 1
ATOM 734 N N . ASP A 1 92 ? -42.577 -44.151 57.213 1.00 78.62 92 ASP A N 1
ATOM 735 C CA . ASP A 1 92 ? -42.022 -43.426 56.064 1.00 78.62 92 ASP A CA 1
ATOM 736 C C . ASP A 1 92 ? -40.677 -42.775 56.411 1.00 78.62 92 ASP A C 1
ATOM 738 O O . ASP A 1 92 ? -39.768 -42.752 55.582 1.00 78.62 92 ASP A O 1
ATOM 742 N N . VAL A 1 93 ? -40.508 -42.321 57.658 1.00 79.06 93 VAL A N 1
ATOM 743 C CA . VAL A 1 93 ? -39.225 -41.791 58.151 1.00 79.06 93 VAL A CA 1
ATOM 744 C C . VAL A 1 93 ? -38.182 -42.904 58.287 1.00 79.06 93 VAL A C 1
ATOM 746 O O . VAL A 1 93 ? -37.028 -42.706 57.916 1.00 79.06 93 VAL A O 1
ATOM 749 N N . GLN A 1 94 ? -38.570 -44.089 58.773 1.00 72.50 94 GLN A N 1
ATOM 750 C CA . GLN A 1 94 ? -37.644 -45.223 58.885 1.00 72.50 94 GLN A CA 1
ATOM 751 C C . GLN A 1 94 ? -37.227 -45.802 57.531 1.00 72.50 94 GLN A C 1
ATOM 753 O O . GLN A 1 94 ? -36.122 -46.317 57.421 1.00 72.50 94 GLN A O 1
ATOM 758 N N . ARG A 1 95 ? -38.070 -45.704 56.495 1.00 79.00 95 ARG A N 1
ATOM 759 C CA . ARG A 1 95 ? -37.724 -46.141 55.128 1.00 79.00 95 ARG A CA 1
ATOM 760 C C . ARG A 1 95 ? -36.664 -45.277 54.442 1.00 79.00 95 ARG A C 1
ATOM 762 O O . ARG A 1 95 ? -36.172 -45.670 53.388 1.00 79.00 95 ARG A O 1
ATOM 769 N N . LEU A 1 96 ? -36.373 -44.098 54.986 1.00 74.88 96 LEU A N 1
ATOM 770 C CA . LEU A 1 96 ? -35.461 -43.115 54.399 1.00 74.88 96 LEU A CA 1
ATOM 771 C C . LEU A 1 96 ? -34.042 -43.163 54.997 1.00 74.88 96 LEU A C 1
ATOM 773 O O . LEU A 1 96 ? -33.167 -42.448 54.510 1.00 74.88 96 LEU A O 1
ATOM 777 N N . LEU A 1 97 ? -33.827 -43.987 56.030 1.00 70.75 97 LEU A N 1
ATOM 778 C CA . LEU A 1 97 ? -32.526 -44.318 56.626 1.0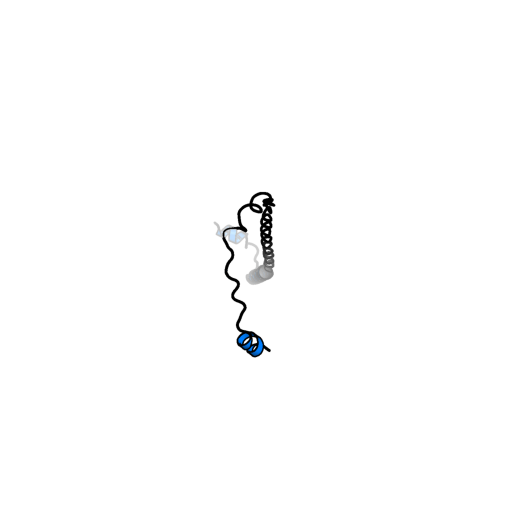0 70.75 97 LEU A CA 1
ATOM 779 C C . LEU A 1 97 ? -32.031 -45.673 56.106 1.00 70.75 97 LEU A C 1
ATOM 781 O O . LEU A 1 97 ? -30.802 -45.793 55.908 1.00 70.75 97 LEU A O 1
#

Organism: Vibrio parahaemolyticus (NCBI:txid670)

Foldseek 3Di:
DVVVVVCVVCVDCPDVVNVVVVVVVVVVVVVPPDDDDDDDDDDDDDDDDDDDDDDDDDDDDDDPPPPPVPPPPPPPDPPPDPPPPPPPDVVVVVVVD

Secondary structure (DSSP, 8-state):
-HHHHHHHHT-S---HHHHHHHHHHHHHHHHT-PPPPPPPPPPPPPPPPPPPPPPPPPPPPPP--------SSTTTSSSS------PPPHHHHHTT-